Protein AF-F3FMB9-F1 (afdb_monomer)

Secondary structure (DSSP, 8-state):
--------SBTTTB--HHHHHHHHHHHHHTTT----HHHHHHTSTT--HHHHHHHHHHHH-

Sequence (61 aa):
MIKAVIFDMDGVLIDAKEWHYDALNKALSLFGYNISRHEHLTAYDGLPTSRKLDMLSVERD

Foldseek 3Di:
DDDDDDFDVDPTVDPCLVVVQVVLQVVVVVVPDHDDPVCSVPPNDPHDPVVVVVVCVVVPD

Radius of gyration: 14.79 Å; Cα contacts (8 Å, |Δi|>4): 22; chains: 1; bounding box: 34×19×46 Å

Mean predicted aligned error: 4.08 Å

Nearest PDB structures (foldseek):
  2fdr-assembly1_A  TM=7.995E-01  e=8.075E-01  Agrobacterium fabrum str. C58
  2hdo-assembly1_A  TM=7.982E-01  e=1.772E+00  Lactiplantibacillus plantarum

pLDDT: mean 90.89, std 6.22, range [56.59, 97.69]

InterPro domains:
  IPR023198 Phosphoglycolate phosphatase-like, domain 2 [G3DSA:1.10.150.240] (15-54)
  IPR023214 HAD superfamily [G3DSA:3.40.50.1000] (3-14)
  IPR036412 HAD-like superfamily [SSF56784] (1-56)
  IPR041492 Haloacid dehalogenase-like hydrolase [PF13419] (5-58)
  IPR051600 Beta-phosphoglucomutase-like [PTHR46193] (1-57)

Structure (mmCIF, N/CA/C/O backbone):
data_AF-F3FMB9-F1
#
_entry.id   AF-F3FMB9-F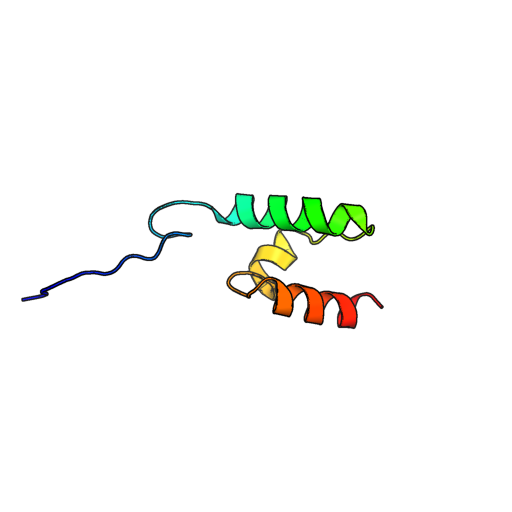1
#
loop_
_atom_site.group_PDB
_atom_site.id
_atom_site.type_symbol
_atom_site.label_atom_id
_atom_site.label_alt_id
_atom_site.label_comp_id
_atom_site.label_asym_id
_atom_site.label_entity_id
_atom_site.label_seq_id
_atom_site.pdbx_PDB_ins_code
_atom_site.Cartn_x
_atom_site.Cartn_y
_atom_site.Cartn_z
_atom_site.occupancy
_atom_site.B_iso_or_equiv
_atom_site.auth_seq_id
_atom_site.auth_comp_id
_atom_site.auth_asym_id
_atom_site.auth_atom_id
_atom_site.pdbx_PDB_model_num
ATOM 1 N N . MET A 1 1 ? 15.803 -8.854 -31.114 1.00 83.06 1 MET A N 1
ATOM 2 C CA . MET A 1 1 ? 16.203 -7.602 -30.435 1.00 83.06 1 MET A CA 1
ATOM 3 C C . MET A 1 1 ? 14.989 -7.072 -29.691 1.00 83.06 1 MET A C 1
ATOM 5 O O . MET A 1 1 ? 13.935 -6.959 -30.309 1.00 83.06 1 MET A O 1
ATOM 9 N N . ILE A 1 2 ? 15.103 -6.840 -28.383 1.00 92.19 2 ILE A N 1
ATOM 10 C CA . ILE A 1 2 ? 14.019 -6.249 -27.583 1.00 92.19 2 ILE A CA 1
ATOM 11 C C . ILE A 1 2 ? 13.871 -4.777 -27.991 1.00 92.19 2 ILE A C 1
ATOM 13 O O . ILE A 1 2 ? 14.878 -4.098 -28.171 1.00 92.19 2 ILE A O 1
ATOM 17 N N . LYS A 1 3 ? 12.631 -4.309 -28.185 1.00 96.50 3 LYS A N 1
ATOM 18 C CA . LYS A 1 3 ? 12.333 -2.946 -28.670 1.00 96.50 3 LYS A CA 1
ATOM 19 C C . LYS A 1 3 ? 11.930 -1.967 -27.564 1.00 96.50 3 LYS A C 1
ATOM 21 O O . LYS A 1 3 ? 12.052 -0.767 -27.764 1.00 96.50 3 LYS A O 1
ATOM 26 N N . ALA A 1 4 ? 11.443 -2.470 -26.432 1.00 95.94 4 ALA A N 1
ATOM 27 C CA . ALA A 1 4 ? 11.068 -1.668 -25.273 1.00 95.94 4 ALA A CA 1
ATOM 28 C C . ALA A 1 4 ? 11.059 -2.526 -24.002 1.00 95.94 4 ALA A C 1
ATOM 30 O O . ALA A 1 4 ? 10.894 -3.746 -24.077 1.00 95.94 4 ALA A O 1
ATOM 31 N N . VAL A 1 5 ? 11.198 -1.862 -22.855 1.00 93.81 5 VAL A N 1
ATOM 32 C CA . VAL A 1 5 ? 10.993 -2.425 -21.517 1.00 93.81 5 VAL A CA 1
ATOM 33 C C . VAL A 1 5 ? 10.092 -1.458 -20.755 1.00 93.81 5 VAL A C 1
ATOM 35 O O . VAL A 1 5 ? 10.333 -0.252 -20.783 1.00 93.81 5 VAL A O 1
ATOM 38 N N . ILE A 1 6 ? 9.044 -1.980 -20.123 1.00 94.62 6 ILE A N 1
ATOM 39 C CA . ILE A 1 6 ? 8.111 -1.206 -19.301 1.00 94.62 6 ILE A CA 1
ATOM 40 C C . ILE A 1 6 ? 8.396 -1.563 -17.848 1.00 94.62 6 ILE A C 1
ATOM 42 O O . ILE A 1 6 ? 8.466 -2.744 -17.510 1.00 94.62 6 ILE A O 1
ATOM 46 N N . PHE A 1 7 ? 8.574 -0.539 -17.020 1.00 94.25 7 PHE A N 1
ATOM 47 C CA . PHE A 1 7 ? 8.844 -0.689 -15.599 1.00 94.25 7 PHE A CA 1
ATOM 48 C C . PHE A 1 7 ? 7.628 -0.247 -14.801 1.00 94.25 7 PHE A C 1
ATOM 50 O O . PHE A 1 7 ? 7.019 0.778 -15.106 1.00 94.25 7 PHE A O 1
ATOM 57 N N . ASP A 1 8 ? 7.307 -1.035 -13.785 1.00 89.38 8 ASP A N 1
ATOM 58 C CA . ASP A 1 8 ? 6.406 -0.610 -12.726 1.00 89.38 8 ASP A CA 1
ATOM 59 C C . ASP A 1 8 ? 7.105 0.423 -11.826 1.00 89.38 8 ASP A C 1
ATOM 61 O O . ASP A 1 8 ? 8.322 0.603 -11.897 1.00 89.38 8 ASP A O 1
ATOM 65 N N . MET A 1 9 ? 6.348 1.126 -10.995 1.00 90.56 9 MET A N 1
ATOM 66 C CA . MET A 1 9 ? 6.878 2.144 -10.093 1.00 90.56 9 MET A CA 1
ATOM 67 C C . MET A 1 9 ? 7.258 1.537 -8.740 1.00 90.56 9 MET A C 1
ATOM 69 O O . MET A 1 9 ? 8.431 1.562 -8.354 1.00 90.56 9 MET A O 1
ATOM 73 N N . ASP A 1 10 ? 6.283 0.958 -8.044 1.00 87.31 10 ASP A N 1
ATOM 74 C CA . ASP A 1 10 ? 6.422 0.511 -6.661 1.00 87.31 10 ASP A CA 1
ATOM 75 C C . ASP A 1 10 ? 7.139 -0.844 -6.584 1.00 87.31 10 ASP A C 1
ATOM 77 O O . ASP A 1 10 ? 6.732 -1.832 -7.188 1.00 87.31 10 ASP A O 1
ATOM 81 N N . GLY A 1 11 ? 8.240 -0.909 -5.841 1.00 83.50 11 GLY A N 1
ATOM 82 C CA . GLY A 1 11 ? 9.081 -2.104 -5.738 1.00 83.50 11 GLY A CA 1
ATOM 83 C C . GLY A 1 11 ? 9.959 -2.376 -6.966 1.00 83.50 11 GLY A C 1
ATOM 84 O O . GLY A 1 11 ? 10.707 -3.354 -6.954 1.00 83.50 11 GLY A O 1
ATOM 85 N N . VAL A 1 12 ? 9.905 -1.523 -7.999 1.00 91.00 12 VAL A N 1
ATOM 86 C CA . VAL A 1 12 ? 10.757 -1.614 -9.199 1.00 91.00 12 VAL A CA 1
ATOM 87 C C . VAL A 1 12 ? 11.628 -0.372 -9.355 1.00 91.00 12 VAL A C 1
ATOM 89 O O . VAL A 1 12 ? 12.851 -0.491 -9.376 1.00 91.00 12 VAL A O 1
ATOM 92 N N . LEU A 1 13 ? 11.025 0.815 -9.450 1.00 93.50 13 LEU A N 1
ATOM 93 C CA . LEU A 1 13 ? 11.772 2.073 -9.545 1.00 93.50 13 LEU A CA 1
ATOM 94 C C . LEU A 1 13 ? 12.016 2.700 -8.171 1.00 93.50 13 LEU A C 1
ATOM 96 O O . LEU A 1 13 ? 13.044 3.348 -7.979 1.00 93.50 13 LEU A O 1
ATOM 100 N N . ILE A 1 14 ? 11.092 2.509 -7.224 1.00 91.56 14 ILE A N 1
ATOM 101 C CA . ILE A 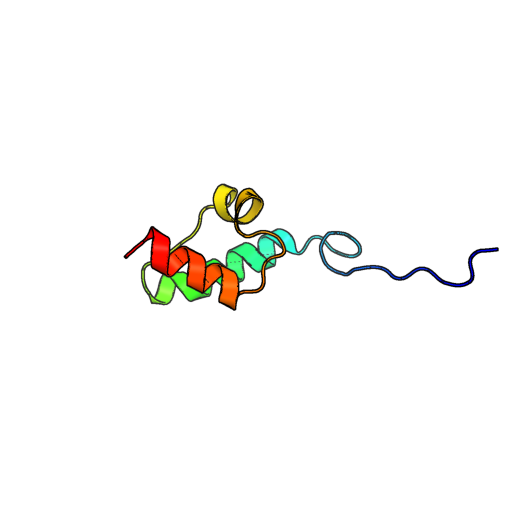1 14 ? 11.174 3.056 -5.864 1.00 91.56 14 ILE A CA 1
ATOM 102 C C . ILE A 1 14 ? 10.656 2.068 -4.816 1.00 91.56 14 ILE A C 1
ATOM 104 O O . ILE A 1 14 ? 9.800 1.237 -5.107 1.00 91.56 14 ILE A O 1
ATOM 108 N N . ASP A 1 15 ? 11.121 2.192 -3.572 1.00 88.62 15 ASP A N 1
ATOM 109 C CA . ASP A 1 15 ? 10.557 1.457 -2.435 1.00 88.62 15 ASP A CA 1
ATOM 110 C C . ASP A 1 15 ? 9.458 2.284 -1.748 1.00 88.62 15 ASP A C 1
ATOM 112 O O . ASP A 1 15 ? 9.721 3.075 -0.843 1.00 88.62 15 ASP A O 1
ATOM 116 N N . ALA A 1 16 ? 8.220 2.140 -2.230 1.00 89.31 16 ALA A N 1
ATOM 117 C CA . ALA A 1 16 ? 7.053 2.879 -1.735 1.00 89.31 16 ALA A CA 1
ATOM 118 C C . ALA A 1 16 ? 6.124 2.042 -0.838 1.00 89.31 16 ALA A C 1
ATOM 120 O O . ALA A 1 16 ? 5.074 2.526 -0.408 1.00 89.31 16 ALA A O 1
ATOM 121 N N . LYS A 1 17 ? 6.471 0.782 -0.538 1.00 86.62 17 LYS A N 1
ATOM 122 C CA . LYS A 1 17 ? 5.572 -0.122 0.204 1.00 86.62 17 LYS A CA 1
ATOM 123 C C . LYS A 1 17 ? 5.254 0.384 1.608 1.00 86.62 17 LYS A C 1
ATOM 125 O O . LYS A 1 17 ? 4.104 0.277 2.037 1.00 86.62 17 LYS A O 1
ATOM 130 N N . GLU A 1 18 ? 6.237 0.976 2.286 1.00 89.94 18 GLU A N 1
ATOM 131 C CA . GLU A 1 18 ? 6.035 1.609 3.596 1.00 89.94 18 GLU A CA 1
ATOM 132 C C . GLU A 1 18 ? 5.132 2.843 3.498 1.00 89.94 18 GLU A C 1
ATOM 134 O O . GLU A 1 18 ? 4.284 3.058 4.357 1.00 89.94 18 GLU A O 1
ATOM 139 N N . TRP A 1 19 ? 5.231 3.620 2.415 1.00 92.62 19 TRP A N 1
ATOM 140 C CA . TRP A 1 19 ? 4.388 4.805 2.235 1.00 92.62 19 TRP A CA 1
ATOM 141 C C . TRP A 1 19 ? 2.915 4.424 2.091 1.00 92.62 19 TRP A C 1
ATOM 143 O O . TRP A 1 19 ? 2.047 5.077 2.670 1.00 92.62 19 TRP A O 1
ATOM 153 N N . HIS A 1 20 ? 2.630 3.338 1.367 1.00 92.12 20 HIS A N 1
ATOM 154 C CA . HIS A 1 20 ? 1.274 2.798 1.241 1.00 92.12 20 HIS A CA 1
ATOM 155 C C . HIS A 1 20 ? 0.713 2.318 2.583 1.00 92.12 20 HIS A C 1
ATOM 157 O O . HIS A 1 20 ? -0.462 2.553 2.872 1.00 92.12 20 HIS A O 1
ATOM 163 N N . TYR A 1 21 ? 1.544 1.672 3.404 1.00 94.25 21 TYR A N 1
ATOM 164 C CA . TYR A 1 21 ? 1.176 1.238 4.753 1.00 94.25 21 TYR A CA 1
ATOM 165 C C . TYR A 1 21 ? 0.823 2.427 5.654 1.00 94.25 21 TYR A C 1
ATOM 167 O O . TYR A 1 21 ? -0.271 2.475 6.226 1.00 94.25 21 TYR A O 1
ATOM 175 N N . ASP A 1 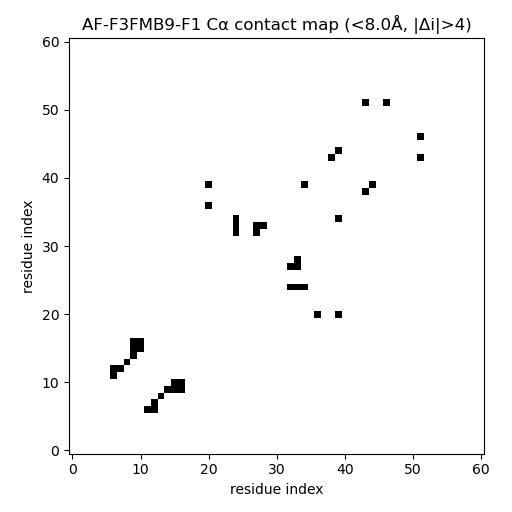22 ? 1.719 3.413 5.731 1.00 95.94 22 ASP A N 1
ATOM 176 C CA . ASP A 1 22 ? 1.548 4.589 6.584 1.00 95.94 22 ASP A CA 1
ATOM 177 C C . ASP A 1 22 ? 0.332 5.418 6.160 1.00 95.94 22 ASP A C 1
ATOM 179 O O . ASP A 1 22 ? -0.457 5.855 7.003 1.00 95.94 22 ASP A O 1
ATOM 183 N N . ALA A 1 23 ? 0.136 5.609 4.852 1.00 95.69 23 ALA A N 1
ATOM 184 C CA . ALA A 1 23 ? -0.998 6.356 4.320 1.00 95.69 23 ALA A CA 1
ATOM 185 C C . ALA A 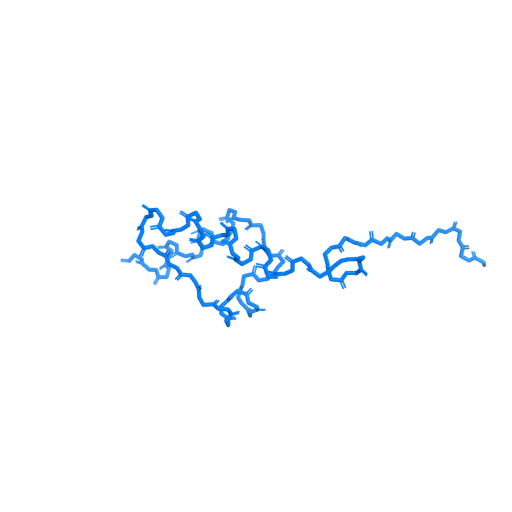1 23 ? -2.337 5.678 4.644 1.00 95.69 23 ALA A C 1
ATOM 187 O O . ALA A 1 23 ? -3.282 6.352 5.069 1.00 95.69 23 ALA A O 1
ATOM 188 N N . LEU A 1 24 ? -2.416 4.353 4.481 1.00 95.25 24 LEU A N 1
ATOM 189 C CA . LEU A 1 24 ? -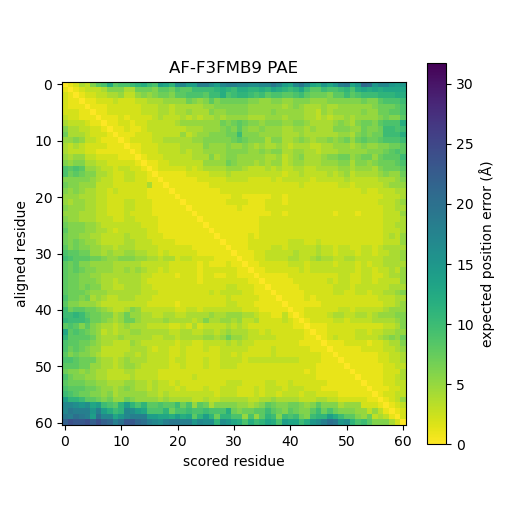3.629 3.597 4.779 1.00 95.25 24 LEU A CA 1
ATOM 190 C C . LEU A 1 24 ? -3.957 3.638 6.275 1.00 95.25 24 LEU A C 1
ATOM 192 O O . LEU A 1 24 ? -5.085 3.967 6.637 1.00 95.25 24 LEU A O 1
ATOM 196 N N . ASN A 1 25 ? -2.978 3.389 7.148 1.00 96.44 25 ASN A N 1
ATOM 197 C CA . ASN A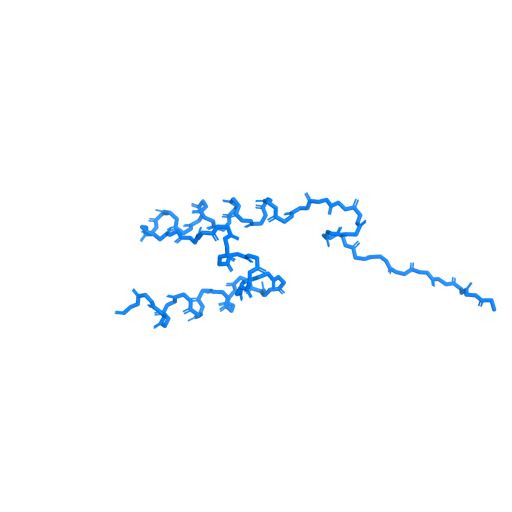 1 25 ? -3.192 3.453 8.596 1.00 96.44 25 ASN A CA 1
ATOM 198 C C . ASN A 1 25 ? -3.536 4.858 9.083 1.00 96.44 25 ASN A C 1
ATOM 200 O O . ASN A 1 25 ? -4.402 5.019 9.940 1.00 96.44 25 ASN A O 1
ATOM 204 N N . LYS A 1 26 ? -2.941 5.896 8.489 1.00 97.69 26 LYS A N 1
ATOM 205 C CA . LYS A 1 26 ? -3.325 7.276 8.792 1.00 97.69 26 LYS A CA 1
ATOM 206 C C . LYS A 1 26 ? -4.811 7.516 8.515 1.00 97.69 26 LYS A C 1
ATOM 208 O O . LYS A 1 26 ? -5.470 8.147 9.336 1.00 97.69 26 LYS A O 1
ATOM 213 N N . ALA A 1 27 ? -5.351 6.989 7.416 1.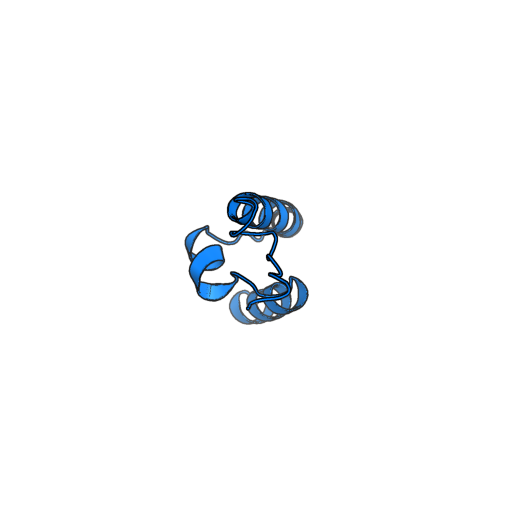00 96.25 27 ALA A N 1
ATOM 214 C CA . ALA A 1 27 ? -6.777 7.092 7.108 1.00 96.25 27 ALA A CA 1
ATOM 215 C C . ALA A 1 27 ? -7.648 6.221 8.034 1.00 96.25 27 ALA A C 1
ATOM 217 O O . ALA A 1 27 ? -8.628 6.718 8.584 1.00 96.25 27 ALA A O 1
ATOM 218 N N . LEU A 1 28 ? -7.280 4.953 8.244 1.00 94.94 28 LEU A N 1
ATOM 219 C CA . LEU A 1 28 ? -8.024 4.010 9.092 1.00 94.94 28 LEU A CA 1
ATOM 220 C C . LEU A 1 28 ? -8.099 4.464 10.557 1.00 94.94 28 LEU A C 1
ATOM 222 O O . LEU A 1 28 ? -9.138 4.302 11.201 1.00 94.94 28 LEU A O 1
ATOM 226 N N . SER A 1 29 ? -7.036 5.098 11.059 1.00 96.00 29 SER A N 1
ATOM 227 C CA . SER A 1 29 ? -6.955 5.578 12.442 1.00 96.00 29 SER A CA 1
ATOM 228 C C . SER A 1 29 ? -8.046 6.591 12.796 1.00 96.00 29 SER A C 1
ATOM 230 O O . SER A 1 29 ? -8.480 6.639 13.946 1.00 96.00 29 SER A O 1
ATOM 232 N N . LEU A 1 30 ? -8.560 7.336 11.806 1.00 95.88 30 LEU A N 1
ATOM 233 C CA . LEU A 1 30 ? -9.681 8.267 11.981 1.00 95.88 30 LEU A CA 1
ATOM 234 C C . LEU A 1 30 ? -10.977 7.556 12.396 1.00 95.88 30 LEU A C 1
ATOM 236 O O . LEU A 1 30 ? -11.861 8.179 12.977 1.00 95.88 30 LEU A O 1
ATOM 240 N N . PHE A 1 31 ? -11.071 6.258 12.115 1.00 92.94 31 PHE A N 1
ATOM 241 C CA . PHE A 1 31 ? -12.212 5.399 12.417 1.00 92.94 31 PHE A CA 1
ATOM 242 C C . PHE A 1 31 ? -11.897 4.380 13.525 1.00 92.94 31 PHE A C 1
ATOM 244 O O . PHE A 1 31 ? -12.709 3.504 13.793 1.00 92.94 31 PHE A O 1
ATOM 251 N N . GLY A 1 32 ? -10.728 4.478 14.172 1.00 92.88 32 GLY A N 1
ATOM 252 C CA . GLY A 1 32 ? -10.303 3.546 15.224 1.00 92.88 32 GLY A CA 1
ATOM 253 C C . GLY A 1 32 ? -9.724 2.221 14.717 1.00 92.88 32 GLY A C 1
ATOM 254 O O . GLY A 1 32 ? -9.495 1.316 15.518 1.00 92.88 32 GLY A O 1
ATOM 255 N N . TYR A 1 33 ? -9.444 2.104 13.417 1.00 93.00 33 TYR A N 1
ATOM 256 C CA . TYR A 1 33 ? -8.848 0.908 12.821 1.00 93.00 33 TYR A CA 1
ATOM 257 C C . TYR A 1 33 ? -7.365 1.119 12.514 1.00 93.00 33 TYR A C 1
ATOM 259 O O . TYR A 1 33 ? -6.934 2.223 12.208 1.00 93.00 33 TYR A O 1
ATOM 267 N N . ASN A 1 34 ? -6.590 0.037 12.560 1.00 94.06 34 ASN A N 1
ATOM 268 C CA . ASN A 1 34 ? -5.221 -0.032 12.053 1.00 94.06 34 ASN A CA 1
ATOM 269 C C . ASN A 1 34 ? -4.943 -1.458 11.565 1.00 94.06 34 ASN A C 1
ATOM 271 O O . ASN A 1 34 ? -5.426 -2.425 12.164 1.00 94.06 34 ASN A O 1
ATOM 275 N N . ILE A 1 35 ? -4.128 -1.584 10.526 1.00 94.12 35 ILE A N 1
ATOM 276 C CA . ILE A 1 35 ? -3.542 -2.844 10.072 1.00 94.12 35 ILE A CA 1
ATOM 277 C C . ILE A 1 35 ? -2.079 -2.915 10.506 1.00 94.12 35 ILE A C 1
ATOM 279 O O . ILE A 1 35 ? -1.373 -1.908 10.565 1.00 94.12 35 ILE A O 1
ATOM 283 N N . SER A 1 36 ? -1.609 -4.114 10.811 1.00 94.31 36 SER A N 1
ATOM 284 C CA . SER A 1 36 ? -0.202 -4.389 11.072 1.00 94.31 36 SER A CA 1
ATOM 285 C C . SER A 1 36 ? 0.603 -4.439 9.774 1.00 94.31 36 SER A C 1
ATOM 287 O O . SER A 1 36 ? 0.084 -4.712 8.689 1.00 94.31 36 SER A O 1
ATOM 289 N N . ARG A 1 37 ? 1.920 -4.242 9.886 1.00 92.44 37 ARG A N 1
ATOM 290 C CA . ARG A 1 37 ? 2.843 -4.407 8.755 1.00 92.44 37 ARG A CA 1
ATOM 291 C C . ARG A 1 37 ? 2.799 -5.824 8.171 1.00 92.44 37 ARG A C 1
ATOM 293 O O . ARG A 1 37 ? 2.990 -5.996 6.974 1.00 92.44 37 ARG A O 1
ATOM 300 N N . HIS A 1 38 ? 2.534 -6.832 9.004 1.00 93.44 38 HIS A N 1
ATOM 301 C CA . HIS A 1 38 ? 2.368 -8.207 8.542 1.00 93.44 38 HIS A CA 1
ATOM 302 C C . HIS A 1 38 ? 1.140 -8.338 7.636 1.00 93.44 38 HIS A C 1
ATOM 304 O O . HIS A 1 38 ? 1.292 -8.783 6.505 1.00 93.44 38 HIS A O 1
ATOM 310 N N . GLU A 1 39 ? -0.032 -7.875 8.088 1.00 91.31 39 GLU A N 1
ATOM 311 C CA . GLU A 1 39 ? -1.265 -7.870 7.284 1.00 91.31 39 GLU A CA 1
ATOM 312 C C . GLU A 1 39 ? -1.083 -7.086 5.974 1.00 91.31 39 GLU A C 1
ATOM 314 O O . GLU A 1 39 ? -1.496 -7.550 4.910 1.00 91.31 39 GLU A O 1
ATOM 319 N N . HIS A 1 40 ? -0.417 -5.924 6.028 1.00 91.56 40 HIS A N 1
ATOM 320 C CA . HIS A 1 40 ? -0.124 -5.128 4.832 1.00 91.56 40 HIS A CA 1
ATOM 321 C C . HIS A 1 40 ? 0.671 -5.908 3.788 1.00 91.56 40 HIS A C 1
ATOM 323 O O . HIS A 1 40 ? 0.341 -5.834 2.613 1.00 91.56 40 HIS A O 1
ATOM 329 N N . LEU A 1 41 ? 1.683 -6.672 4.205 1.00 89.31 41 LEU A N 1
ATOM 330 C CA . LEU A 1 41 ? 2.560 -7.409 3.292 1.00 89.31 41 LEU A CA 1
ATOM 331 C C . LEU A 1 41 ? 1.971 -8.738 2.802 1.00 89.31 41 LEU A C 1
ATOM 333 O O . LEU A 1 41 ? 2.325 -9.179 1.712 1.00 89.31 41 LEU A O 1
ATOM 337 N N . THR A 1 42 ? 1.130 -9.406 3.596 1.00 89.62 42 THR A N 1
ATOM 338 C CA . THR A 1 42 ? 0.654 -10.765 3.279 1.00 89.62 42 THR A CA 1
ATOM 339 C C . THR A 1 42 ? -0.762 -10.809 2.722 1.00 89.62 42 THR A C 1
ATOM 341 O O . THR A 1 42 ? -1.036 -11.643 1.862 1.00 89.62 42 THR A O 1
ATOM 344 N N . ALA A 1 43 ? -1.652 -9.933 3.191 1.00 87.62 43 ALA A N 1
ATOM 345 C CA . ALA A 1 43 ? -3.068 -9.944 2.827 1.00 87.62 43 ALA A CA 1
ATOM 346 C C . ALA A 1 43 ? -3.452 -8.777 1.910 1.00 87.62 43 ALA A C 1
ATOM 348 O O . ALA A 1 43 ? -4.308 -8.934 1.041 1.00 87.62 43 ALA A O 1
ATOM 349 N N . TYR A 1 44 ? -2.818 -7.613 2.086 1.00 88.94 44 TYR A N 1
ATOM 350 C CA . TYR A 1 44 ? -3.242 -6.377 1.425 1.00 88.94 44 TYR A CA 1
ATOM 351 C C . TYR A 1 44 ? -2.286 -5.849 0.345 1.00 88.94 44 TYR A C 1
ATOM 353 O O . TYR A 1 44 ? -2.650 -4.900 -0.358 1.00 88.94 44 TYR A O 1
ATOM 361 N N . ASP A 1 45 ? -1.079 -6.399 0.205 1.00 87.44 45 ASP A N 1
ATOM 362 C CA . ASP A 1 45 ? -0.082 -5.888 -0.743 1.00 87.44 45 ASP A CA 1
ATOM 363 C C . ASP A 1 45 ? -0.587 -6.030 -2.187 1.00 87.44 45 ASP A C 1
ATOM 365 O O . ASP A 1 45 ? -1.184 -7.039 -2.562 1.00 87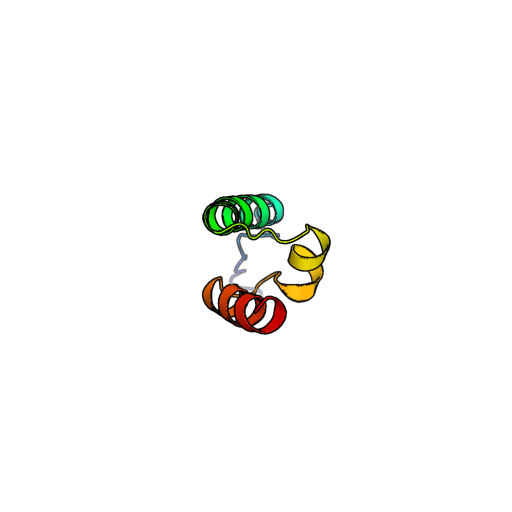.44 45 ASP A O 1
ATOM 369 N N . GLY A 1 46 ? -0.403 -4.986 -2.996 1.00 87.38 46 GLY A N 1
ATOM 370 C CA . GLY A 1 46 ? -0.869 -4.946 -4.389 1.00 87.38 46 GLY A CA 1
ATOM 371 C C . GLY A 1 46 ? -2.392 -4.878 -4.610 1.00 87.38 46 GLY A C 1
ATOM 372 O O . GLY A 1 46 ? -2.821 -4.722 -5.754 1.00 87.38 46 GLY A O 1
ATOM 373 N N . LEU A 1 47 ? -3.232 -4.952 -3.568 1.00 92.31 47 LEU A N 1
ATOM 374 C CA . LEU A 1 47 ? -4.685 -4.801 -3.720 1.00 92.31 47 LEU A CA 1
ATOM 375 C C . LEU A 1 47 ? -5.108 -3.324 -3.824 1.00 92.31 47 LEU A C 1
ATOM 377 O O . LEU A 1 47 ? -4.542 -2.469 -3.139 1.00 92.31 47 LEU A O 1
ATOM 381 N N . PRO A 1 48 ? -6.159 -2.996 -4.601 1.00 93.00 48 PRO A N 1
ATOM 382 C CA . PRO A 1 48 ? -6.768 -1.668 -4.573 1.00 93.00 48 PRO A CA 1
ATOM 383 C C . PRO 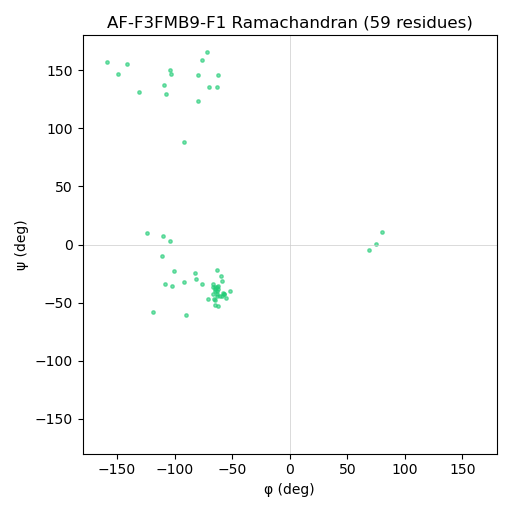A 1 48 ? -7.352 -1.342 -3.194 1.00 93.00 48 PRO A C 1
ATOM 385 O O . PRO A 1 48 ? -7.927 -2.215 -2.545 1.00 93.00 48 PRO A O 1
ATOM 388 N N . THR A 1 49 ? -7.296 -0.073 -2.778 1.00 92.75 49 THR A N 1
ATOM 389 C CA . THR A 1 49 ? -7.812 0.377 -1.471 1.00 92.75 49 THR A CA 1
ATOM 390 C C . THR A 1 49 ? -9.257 -0.053 -1.215 1.00 92.75 49 THR A C 1
ATOM 392 O O . THR A 1 49 ? -9.557 -0.495 -0.114 1.00 92.75 49 THR A O 1
ATOM 395 N N . SER A 1 50 ? -10.139 -0.001 -2.220 1.00 93.56 50 SER A N 1
ATOM 396 C CA . SER A 1 50 ? -11.534 -0.446 -2.075 1.00 93.56 50 SER A CA 1
ATOM 397 C C . SER A 1 50 ? -11.640 -1.911 -1.650 1.00 93.56 50 SER A C 1
ATOM 399 O O . SER A 1 50 ? -12.366 -2.221 -0.717 1.00 93.56 50 SER A O 1
ATOM 401 N N . ARG A 1 51 ? -10.845 -2.800 -2.260 1.00 94.81 51 ARG A N 1
ATOM 402 C CA . ARG A 1 51 ? -10.810 -4.221 -1.890 1.00 94.81 51 ARG A CA 1
ATOM 403 C C . ARG A 1 51 ? -10.277 -4.442 -0.480 1.00 94.81 51 ARG A C 1
ATOM 405 O O . ARG A 1 51 ? -10.804 -5.292 0.225 1.00 94.81 51 ARG A O 1
ATOM 412 N N . LYS A 1 52 ? -9.265 -3.673 -0.062 1.00 93.62 52 LYS A N 1
ATOM 413 C CA . LYS A 1 52 ? -8.743 -3.739 1.313 1.00 93.62 52 LYS A CA 1
ATOM 414 C C . LYS A 1 52 ? -9.827 -3.378 2.326 1.00 93.62 52 LYS A C 1
ATOM 416 O O . LYS A 1 52 ? -9.967 -4.064 3.329 1.00 93.62 52 LYS A O 1
ATOM 421 N N . LEU A 1 53 ? -10.592 -2.321 2.047 1.00 93.19 53 LEU A N 1
ATOM 422 C CA . LEU A 1 53 ? -11.687 -1.877 2.908 1.00 93.19 53 LEU A CA 1
ATOM 423 C C . LEU A 1 53 ? -12.827 -2.902 2.946 1.00 93.19 53 LEU A C 1
ATOM 425 O O . LEU A 1 53 ? -13.282 -3.216 4.037 1.00 93.19 53 LEU A O 1
ATOM 429 N N . ASP A 1 54 ? -13.213 -3.483 1.802 1.00 93.62 54 ASP A N 1
ATOM 430 C CA . ASP A 1 54 ? -14.219 -4.558 1.753 1.00 93.62 54 ASP A CA 1
ATOM 431 C C . ASP A 1 54 ? -13.826 -5.735 2.664 1.00 93.62 54 ASP A C 1
ATOM 433 O O . ASP A 1 54 ? -14.645 -6.240 3.428 1.00 93.62 54 ASP A O 1
ATOM 437 N N . MET A 1 55 ? -12.561 -6.168 2.597 1.00 91.38 55 MET A N 1
ATOM 438 C CA . MET A 1 55 ? -12.037 -7.256 3.432 1.00 91.38 55 MET A CA 1
ATOM 439 C C . MET A 1 55 ? -12.020 -6.872 4.915 1.00 91.38 55 MET A C 1
ATOM 441 O O . MET A 1 55 ? -12.495 -7.635 5.752 1.00 91.38 55 MET A O 1
ATOM 445 N N . LEU A 1 56 ? -11.528 -5.672 5.233 1.00 89.81 56 LEU A N 1
ATOM 446 C CA . LEU A 1 56 ? -11.418 -5.186 6.607 1.00 89.81 56 LEU A CA 1
ATOM 447 C C . LEU A 1 56 ? -12.791 -5.044 7.284 1.00 89.81 56 LEU A C 1
ATOM 449 O O . LEU A 1 56 ? -12.910 -5.350 8.468 1.00 89.81 56 LEU A O 1
ATOM 453 N N . SER A 1 57 ? -13.818 -4.629 6.537 1.00 86.31 57 SER A N 1
ATOM 454 C CA . SER A 1 57 ? -15.198 -4.553 7.030 1.00 86.31 57 SER A CA 1
ATOM 455 C C . SER A 1 57 ? -15.798 -5.927 7.328 1.00 86.31 57 SER A C 1
ATOM 457 O O . SER A 1 57 ? -16.553 -6.062 8.274 1.00 86.31 57 SER A O 1
ATOM 459 N N . VAL A 1 58 ? -15.451 -6.972 6.571 1.00 86.88 58 VAL A N 1
ATOM 460 C CA . VAL A 1 58 ? -15.959 -8.330 6.847 1.00 86.88 58 VAL A CA 1
ATOM 461 C C . VAL A 1 58 ? -15.249 -8.978 8.039 1.00 86.88 58 VAL A C 1
ATOM 463 O O . VAL A 1 58 ? -15.858 -9.758 8.764 1.00 86.88 58 VAL A O 1
ATOM 466 N N . GLU A 1 59 ? -13.960 -8.695 8.235 1.00 78.69 59 GLU A N 1
ATOM 467 C CA . GLU A 1 59 ? -13.153 -9.321 9.292 1.00 78.69 59 GLU A CA 1
ATOM 468 C C . GLU A 1 59 ? -13.314 -8.672 10.673 1.00 78.69 59 GLU A C 1
ATOM 470 O O . GLU A 1 59 ? -13.012 -9.317 11.680 1.00 78.69 59 GLU A O 1
ATOM 475 N N . ARG A 1 60 ? -13.704 -7.392 10.731 1.00 72.56 60 ARG A N 1
ATOM 476 C CA . ARG A 1 60 ? -13.677 -6.587 11.966 1.00 72.56 60 ARG A CA 1
ATOM 477 C C . ARG A 1 60 ? -15.020 -5.962 12.367 1.00 72.56 60 ARG A C 1
ATOM 479 O O . ARG A 1 60 ? -15.019 -5.160 13.304 1.00 72.56 60 ARG A O 1
ATOM 486 N N . ASP A 1 61 ? -16.111 -6.343 11.704 1.00 56.59 61 ASP A N 1
ATOM 487 C CA . ASP A 1 61 ? -17.498 -6.127 12.157 1.00 56.59 61 ASP A CA 1
ATOM 488 C C . ASP A 1 61 ? -18.036 -7.374 12.885 1.00 56.59 61 ASP A C 1
ATOM 490 O O . ASP A 1 61 ? -18.776 -7.202 13.884 1.00 56.59 61 ASP A O 1
#

Solvent-accessible surface area (backbone atoms only — not comparable to full-atom values): 3976 Å² total; per-residue (Å²): 131,89,90,79,84,88,78,65,55,74,78,67,75,43,87,44,67,66,57,55,51,54,54,50,33,60,59,34,46,80,75,78,41,74,76,52,73,65,49,41,67,75,76,42,56,94,55,57,68,69,60,47,50,58,51,50,54,71,77,73,110

Organism: NCBI:txid629262